Protein AF-A0ABC9FDG5-F1 (afdb_monomer_lite)

pLDDT: mean 73.04, std 17.15, range [33.44, 94.75]

Organism: NCBI:txid240449

Secondary structure (DSSP, 8-state):
----------EEEEEE-SS--S-GGG-EEEEEEEGGG-B--HHHHHHHHHHT-SEEEEP--SSSPPPPTT-EEEE-STTSEEEEEEE-SSS-TTEEEEEEESSTT-S-EEEEEEETTTTEEEEEEEE-----SSS-------S--SS---------

Sequence (156 aa):
MLPAYEVDDWIVTVWSNESMECSFEDWREDFTVRGSEIRVGDAARAELLASGLLHRKPRRDDDGEEPEPDTVVEIALQNLSVSEPTPSQDGDEDVLYLMARTKLFLPKAWALAIDTRNSELLGVAEFGTERGRDVSVTYRPSTISRYMKPAVAGPG

Structure (mmCIF, N/CA/C/O backbone):
data_AF-A0ABC9FDG5-F1
#
_entry.id   AF-A0ABC9FDG5-F1
#
loop_
_atom_site.group_PDB
_atom_site.id
_atom_site.type_symbol
_atom_site.label_atom_id
_atom_site.label_alt_id
_atom_site.label_comp_id
_atom_site.label_asym_id
_atom_site.label_entity_id
_atom_site.label_seq_id
_atom_site.pdbx_PDB_ins_code
_atom_site.Cartn_x
_atom_site.Cartn_y
_atom_site.Cartn_z
_atom_site.occupancy
_atom_site.B_iso_or_equiv
_atom_site.auth_seq_id
_atom_site.auth_comp_id
_atom_site.auth_asym_id
_atom_site.auth_atom_id
_atom_site.pdbx_PDB_model_num
ATOM 1 N N . MET A 1 1 ? -7.476 25.112 15.406 1.00 46.72 1 MET A N 1
ATOM 2 C CA . MET A 1 1 ? -8.235 24.012 14.778 1.00 46.72 1 MET A CA 1
ATOM 3 C C . MET A 1 1 ? -7.435 23.611 13.552 1.00 46.72 1 MET A C 1
ATOM 5 O O . MET A 1 1 ? -7.219 24.473 12.712 1.00 46.72 1 MET A O 1
ATOM 9 N N . LEU A 1 2 ? -6.855 22.409 13.511 1.00 49.31 2 LEU A N 1
ATOM 10 C CA . LEU A 1 2 ? -6.193 21.943 12.286 1.00 49.31 2 LEU A CA 1
ATOM 11 C C . LEU A 1 2 ? -7.286 21.685 11.234 1.00 49.31 2 LEU A C 1
ATOM 13 O O . LEU A 1 2 ? -8.358 21.218 11.628 1.00 49.31 2 LEU A O 1
ATOM 17 N N . PRO A 1 3 ? -7.068 22.008 9.947 1.00 51.12 3 PRO A N 1
ATOM 18 C CA . PRO A 1 3 ? -8.024 21.658 8.905 1.00 51.12 3 PRO A CA 1
ATOM 19 C C . PRO A 1 3 ? -8.254 20.143 8.922 1.00 51.12 3 PRO A C 1
ATOM 21 O O . PRO A 1 3 ? -7.301 19.364 8.970 1.00 51.12 3 PRO A O 1
ATOM 24 N N . ALA A 1 4 ? -9.522 19.738 8.935 1.00 61.09 4 ALA A N 1
ATOM 25 C CA . ALA A 1 4 ? -9.905 18.349 8.746 1.00 61.09 4 ALA A CA 1
ATOM 26 C C . ALA A 1 4 ? -9.876 18.078 7.239 1.00 61.09 4 ALA A C 1
ATOM 28 O O . ALA A 1 4 ? -10.785 18.480 6.522 1.00 61.09 4 ALA A O 1
ATOM 29 N N . TYR A 1 5 ? -8.790 17.483 6.757 1.00 64.75 5 TYR A N 1
ATOM 30 C CA . TYR A 1 5 ? -8.742 16.893 5.423 1.00 64.75 5 TYR A CA 1
ATOM 31 C C . TYR A 1 5 ? -9.322 15.473 5.532 1.00 64.75 5 TYR A C 1
ATOM 33 O O . TYR A 1 5 ? -9.010 14.731 6.468 1.00 64.75 5 TYR A O 1
ATOM 41 N N . GLU A 1 6 ? -10.200 15.120 4.603 1.00 73.19 6 GLU A N 1
ATOM 42 C CA . GLU A 1 6 ? -10.644 13.747 4.373 1.00 73.19 6 GLU A CA 1
ATOM 43 C C . GLU A 1 6 ? -9.958 13.291 3.084 1.00 73.19 6 GLU A C 1
ATOM 45 O O . GLU A 1 6 ? -9.879 14.054 2.121 1.00 73.19 6 GLU A O 1
ATOM 50 N N . VAL A 1 7 ? -9.363 12.101 3.108 1.00 80.56 7 VAL A N 1
ATOM 51 C CA . VAL A 1 7 ? -8.861 11.465 1.889 1.00 80.56 7 VAL A CA 1
ATOM 52 C C . VAL A 1 7 ? -10.028 10.665 1.333 1.00 80.56 7 VAL A C 1
ATOM 54 O O . VAL A 1 7 ? -10.568 9.829 2.053 1.00 80.56 7 VAL A O 1
ATOM 57 N N . ASP A 1 8 ? -10.433 10.954 0.099 1.00 83.69 8 ASP A N 1
ATOM 58 C CA . ASP A 1 8 ? -11.509 10.213 -0.569 1.00 83.69 8 ASP A CA 1
ATOM 59 C C . ASP A 1 8 ? -10.985 8.908 -1.182 1.00 83.69 8 ASP A C 1
ATOM 61 O O . ASP A 1 8 ? -11.638 7.868 -1.120 1.00 83.69 8 ASP A O 1
ATOM 65 N N . ASP A 1 9 ? -9.803 8.978 -1.800 1.00 90.44 9 ASP A N 1
ATOM 66 C CA . ASP A 1 9 ? -9.082 7.841 -2.361 1.00 90.44 9 ASP A CA 1
ATOM 67 C C . ASP A 1 9 ? -7.616 8.206 -2.617 1.00 90.44 9 ASP A C 1
ATOM 69 O O . ASP A 1 9 ? -7.215 9.373 -2.540 1.00 90.44 9 ASP A O 1
ATOM 73 N N . TRP A 1 10 ? -6.821 7.209 -2.985 1.00 91.88 10 TRP A N 1
ATOM 74 C CA . TRP A 1 10 ? -5.440 7.379 -3.413 1.00 91.88 10 TRP A CA 1
ATOM 75 C C . TRP A 1 10 ? -5.091 6.396 -4.530 1.00 91.88 10 TRP A C 1
ATOM 77 O O . TRP A 1 10 ? -5.726 5.355 -4.700 1.00 91.88 10 TRP A O 1
ATOM 87 N N . ILE A 1 11 ? -4.073 6.751 -5.313 1.00 94.75 11 ILE A N 1
ATOM 88 C CA . ILE A 1 11 ? -3.581 5.953 -6.436 1.00 94.75 11 ILE A CA 1
ATOM 89 C C . ILE A 1 11 ? -2.067 5.842 -6.317 1.00 94.75 11 ILE A C 1
ATOM 91 O O . ILE A 1 11 ? -1.394 6.827 -6.004 1.00 94.75 11 ILE A O 1
ATOM 95 N N . VAL A 1 12 ? -1.539 4.652 -6.588 1.00 92.75 12 VAL A N 1
ATOM 96 C CA . VAL A 1 12 ? -0.110 4.446 -6.811 1.00 92.75 12 VAL A CA 1
ATOM 97 C C . VAL A 1 12 ? 0.102 3.820 -8.176 1.00 92.75 12 VAL A C 1
ATOM 99 O O . VAL A 1 12 ? -0.555 2.841 -8.518 1.00 92.75 12 VAL A O 1
ATOM 102 N N . THR A 1 13 ? 1.053 4.375 -8.921 1.00 93.12 13 THR A N 1
ATOM 103 C CA . THR A 1 13 ? 1.485 3.855 -10.214 1.00 93.12 13 THR A CA 1
ATOM 104 C C . THR A 1 13 ? 2.956 3.468 -10.129 1.00 93.12 13 THR A C 1
ATOM 106 O O . THR A 1 13 ? 3.790 4.269 -9.698 1.00 93.12 13 THR A O 1
ATOM 109 N N . VAL A 1 14 ? 3.262 2.238 -10.526 1.00 90.31 14 VAL A N 1
ATOM 110 C CA . VAL A 1 14 ? 4.613 1.689 -10.625 1.00 90.31 14 VAL A CA 1
ATOM 111 C C . VAL A 1 14 ? 5.070 1.805 -12.071 1.00 90.31 14 VAL A C 1
ATOM 113 O O . VAL A 1 14 ? 4.335 1.452 -12.993 1.00 90.31 14 VAL A O 1
ATOM 116 N N . TRP A 1 15 ? 6.288 2.304 -12.247 1.00 91.00 15 TRP A N 1
ATOM 117 C CA . TRP A 1 15 ? 6.927 2.459 -13.544 1.00 91.00 15 TRP A CA 1
ATOM 118 C C . TRP A 1 15 ? 8.264 1.721 -13.543 1.00 91.00 15 TRP A C 1
ATOM 120 O O . TRP A 1 15 ? 9.000 1.801 -12.554 1.00 91.00 15 TRP A O 1
ATOM 130 N N . SER A 1 16 ? 8.612 1.085 -14.659 1.00 87.81 16 SER A N 1
ATOM 131 C CA . SER A 1 16 ? 9.935 0.502 -14.890 1.00 87.81 16 SER A CA 1
ATOM 132 C C . SER A 1 16 ? 10.610 1.125 -16.102 1.00 87.81 16 SER A C 1
ATOM 134 O O . SER A 1 16 ? 9.969 1.650 -17.012 1.00 87.81 16 SER A O 1
ATOM 136 N N . ASN A 1 17 ? 11.938 1.071 -16.099 1.00 88.38 17 ASN A N 1
ATOM 137 C CA . ASN A 1 17 ? 12.782 1.430 -17.227 1.00 88.38 17 ASN A CA 1
ATOM 138 C C . ASN A 1 17 ? 13.861 0.348 -17.350 1.00 88.38 17 ASN A C 1
ATOM 140 O O . ASN A 1 17 ? 14.743 0.233 -16.497 1.00 88.38 17 ASN A O 1
ATOM 144 N N . GLU A 1 18 ? 13.751 -0.473 -18.394 1.00 83.88 18 GLU A N 1
ATOM 145 C CA . GLU A 1 18 ? 14.684 -1.573 -18.664 1.00 83.88 18 GLU A CA 1
ATOM 146 C C . GLU A 1 18 ? 15.903 -1.133 -19.480 1.00 83.88 18 GLU A C 1
ATOM 148 O O . GLU A 1 18 ? 16.955 -1.766 -19.384 1.00 83.88 18 GLU A O 1
ATOM 153 N N . SER A 1 19 ? 15.785 -0.069 -20.284 1.00 79.62 19 SER A N 1
ATOM 154 C CA . SER A 1 19 ? 16.890 0.411 -21.123 1.00 79.62 19 SER A CA 1
ATOM 155 C C . SER A 1 19 ? 17.966 1.126 -20.300 1.00 79.62 19 SER A C 1
ATOM 157 O O . SER A 1 19 ? 19.112 1.216 -20.739 1.00 79.62 19 SER A O 1
ATOM 159 N N . MET A 1 20 ? 17.619 1.599 -19.092 1.00 69.69 20 MET A N 1
ATOM 160 C CA . MET A 1 20 ? 18.438 2.472 -18.239 1.00 69.69 20 MET A CA 1
ATOM 161 C C . MET A 1 20 ? 18.927 3.734 -18.963 1.00 69.69 20 MET A C 1
ATOM 163 O O . MET A 1 20 ? 19.873 4.395 -18.524 1.00 69.69 20 MET A O 1
ATOM 167 N N . GLU A 1 21 ? 18.286 4.085 -20.073 1.00 75.31 21 GLU A N 1
ATOM 168 C CA . GLU A 1 21 ? 18.529 5.329 -20.771 1.00 75.31 21 GLU A CA 1
ATOM 169 C C . GLU A 1 21 ? 17.835 6.457 -19.994 1.00 75.31 21 GLU A C 1
ATOM 171 O O . GLU A 1 21 ? 16.752 6.301 -19.423 1.00 75.31 21 GLU A O 1
ATOM 176 N N . CYS A 1 22 ? 18.495 7.612 -19.900 1.00 72.62 22 CYS A N 1
ATOM 177 C CA . CYS A 1 22 ? 17.986 8.757 -19.144 1.00 72.62 22 CYS A CA 1
ATOM 178 C C . CYS A 1 22 ? 16.850 9.501 -19.880 1.00 72.62 22 CYS A C 1
ATOM 180 O O . CYS A 1 22 ? 16.703 10.710 -19.680 1.00 72.62 22 CYS A O 1
ATOM 182 N N . SER A 1 23 ? 16.078 8.833 -20.749 1.00 83.38 23 SER A N 1
ATOM 183 C CA . SER A 1 23 ? 14.898 9.423 -21.385 1.00 83.38 23 SER A CA 1
ATOM 184 C C . SER A 1 23 ? 13.647 9.164 -20.556 1.00 83.38 23 SER A C 1
ATOM 186 O O . SER A 1 23 ? 13.488 8.133 -19.905 1.00 83.38 23 SER A O 1
ATOM 188 N N . PHE A 1 24 ? 12.712 10.110 -20.608 1.00 81.12 24 PHE A N 1
ATOM 189 C CA . PHE A 1 24 ? 11.372 9.910 -20.058 1.00 81.12 24 PHE A CA 1
ATOM 190 C C . PHE A 1 24 ? 10.569 8.884 -20.875 1.00 81.12 24 PHE A C 1
ATOM 192 O O . PHE A 1 24 ? 9.708 8.204 -20.333 1.00 81.12 24 PHE A O 1
ATOM 199 N N . GLU A 1 25 ? 10.877 8.749 -22.166 1.00 86.88 25 GLU A N 1
ATOM 200 C CA . GLU A 1 25 ? 10.183 7.861 -23.111 1.00 86.88 25 GLU A CA 1
ATOM 201 C C . GLU A 1 25 ? 10.460 6.370 -22.858 1.00 86.88 25 GLU A C 1
ATOM 203 O O . GLU A 1 25 ? 9.692 5.520 -23.301 1.00 86.88 25 GLU A O 1
ATOM 208 N N . ASP A 1 26 ? 11.531 6.063 -22.126 1.00 86.31 26 ASP A N 1
ATOM 209 C CA . ASP A 1 26 ? 11.941 4.702 -21.771 1.00 86.31 26 ASP A CA 1
ATOM 210 C C . ASP A 1 26 ? 11.180 4.128 -20.571 1.00 86.31 26 ASP A C 1
ATOM 212 O O . ASP A 1 26 ? 11.251 2.928 -20.290 1.00 86.31 26 ASP A O 1
ATOM 216 N N . TRP A 1 27 ? 10.474 4.986 -19.831 1.00 90.31 27 TRP A N 1
ATOM 217 C CA . TRP A 1 27 ? 9.661 4.561 -18.706 1.00 90.31 27 TRP A CA 1
ATOM 218 C C . TRP A 1 27 ? 8.328 4.025 -19.203 1.00 90.31 27 TRP A C 1
ATOM 220 O O . TRP A 1 27 ? 7.585 4.701 -19.915 1.00 90.31 27 TRP A O 1
ATOM 230 N N . ARG A 1 28 ? 7.996 2.815 -18.767 1.00 91.06 28 ARG A N 1
ATOM 231 C CA . ARG A 1 28 ? 6.694 2.198 -18.998 1.00 91.06 28 ARG A CA 1
ATOM 232 C C . ARG A 1 28 ? 5.954 2.049 -17.682 1.00 91.06 28 ARG A C 1
ATOM 234 O O . ARG A 1 28 ? 6.554 1.757 -16.650 1.00 91.06 28 ARG A O 1
ATOM 241 N N . GLU A 1 29 ? 4.651 2.269 -17.732 1.00 91.88 29 GLU A N 1
ATOM 242 C CA . GLU A 1 29 ? 3.769 1.951 -16.618 1.00 91.88 29 GLU A CA 1
ATOM 243 C C . GLU A 1 29 ? 3.633 0.428 -16.530 1.00 91.88 29 GLU A C 1
ATOM 245 O O . GLU A 1 29 ? 3.262 -0.210 -17.516 1.00 91.88 29 GLU A O 1
ATOM 250 N N . ASP A 1 30 ? 3.924 -0.143 -15.363 1.00 89.88 30 ASP A N 1
ATOM 251 C CA . ASP A 1 30 ? 3.738 -1.575 -15.121 1.00 89.88 30 ASP A CA 1
ATOM 252 C C . ASP A 1 30 ? 2.371 -1.841 -14.483 1.00 89.88 30 ASP A C 1
ATOM 254 O O . ASP A 1 30 ? 1.604 -2.675 -14.966 1.00 89.88 30 ASP A O 1
ATOM 258 N N . PHE A 1 31 ? 2.050 -1.108 -13.408 1.00 90.44 31 PHE A N 1
ATOM 259 C CA . PHE A 1 31 ? 0.833 -1.304 -12.620 1.00 90.44 31 PHE A CA 1
ATOM 260 C C . PHE A 1 31 ? 0.307 0.006 -12.045 1.00 90.44 31 PHE A C 1
ATOM 262 O O . PHE A 1 31 ? 1.074 0.817 -11.530 1.00 90.44 31 PHE A O 1
ATOM 269 N N . THR A 1 32 ? -1.016 0.145 -12.014 1.00 93.94 32 THR A N 1
ATOM 270 C CA . THR A 1 32 ? -1.716 1.182 -11.254 1.00 93.94 32 THR A CA 1
ATOM 271 C C . THR A 1 32 ? -2.681 0.524 -10.275 1.00 93.94 32 THR A C 1
ATOM 273 O O . THR A 1 32 ? -3.513 -0.288 -10.671 1.00 93.94 32 THR A O 1
ATOM 276 N N . VAL A 1 33 ? -2.583 0.895 -8.998 1.00 92.88 33 VAL A N 1
ATOM 277 C CA . VAL A 1 33 ? -3.460 0.416 -7.925 1.00 92.88 33 VAL A CA 1
ATOM 278 C C . VAL A 1 33 ? -4.192 1.594 -7.307 1.00 92.88 33 VAL A C 1
ATOM 280 O O . VAL A 1 33 ? -3.586 2.617 -6.977 1.00 92.88 33 VAL A O 1
ATOM 283 N N . ARG A 1 34 ? -5.495 1.422 -7.096 1.00 94.19 34 ARG A N 1
ATOM 284 C CA . ARG A 1 34 ? -6.353 2.385 -6.412 1.00 94.19 34 ARG A CA 1
ATOM 285 C C . ARG A 1 34 ? -6.751 1.862 -5.037 1.00 94.19 34 ARG A C 1
ATOM 287 O O . ARG A 1 34 ? -7.135 0.702 -4.914 1.00 94.19 34 ARG A O 1
ATOM 294 N N . GLY A 1 35 ? -6.703 2.710 -4.012 1.00 91.31 35 GLY A N 1
ATOM 295 C CA . GLY A 1 35 ? -6.979 2.320 -2.625 1.00 91.31 35 GLY A CA 1
ATOM 296 C C . GLY A 1 35 ? -8.346 1.657 -2.429 1.00 91.31 35 GLY A C 1
ATOM 297 O O . GLY A 1 35 ? -8.466 0.698 -1.665 1.00 91.31 35 GLY A O 1
ATOM 298 N N . SER A 1 36 ? -9.362 2.123 -3.158 1.00 90.06 36 SER A N 1
ATOM 299 C CA . SER A 1 36 ? -10.720 1.557 -3.147 1.00 90.06 36 SER A CA 1
ATOM 300 C C . SER A 1 36 ? -10.856 0.191 -3.828 1.00 90.06 36 SER A C 1
ATOM 302 O O . SER A 1 36 ? -11.824 -0.523 -3.567 1.00 90.06 36 SER A O 1
ATOM 304 N N . GLU A 1 37 ? -9.901 -0.191 -4.675 1.00 90.62 37 GLU A N 1
ATOM 305 C CA . GLU A 1 37 ? -9.921 -1.442 -5.445 1.00 90.62 37 GLU A CA 1
ATOM 306 C C . GLU A 1 37 ? -9.118 -2.561 -4.768 1.00 90.62 37 GLU A C 1
ATOM 308 O O . GLU A 1 37 ? -9.182 -3.718 -5.193 1.00 90.62 37 GLU A O 1
ATOM 313 N N . ILE A 1 38 ? -8.393 -2.239 -3.690 1.00 91.56 38 ILE A N 1
ATOM 314 C CA . ILE A 1 38 ? -7.578 -3.213 -2.968 1.00 91.56 38 ILE A CA 1
ATOM 315 C C . ILE A 1 38 ? -8.467 -4.239 -2.276 1.00 91.56 38 ILE A C 1
ATOM 317 O O . ILE A 1 38 ? -9.291 -3.930 -1.410 1.00 91.56 38 ILE A O 1
ATOM 321 N N . ARG A 1 39 ? -8.237 -5.502 -2.622 1.00 90.81 39 ARG A N 1
ATOM 322 C CA . ARG A 1 39 ? -8.879 -6.648 -1.991 1.00 90.81 39 ARG A CA 1
ATOM 323 C C . ARG A 1 39 ? -8.262 -6.888 -0.622 1.00 90.81 39 ARG A C 1
ATOM 325 O O . ARG A 1 39 ? -7.046 -6.976 -0.472 1.00 90.81 39 ARG A O 1
ATOM 332 N N . VAL A 1 40 ? -9.127 -7.023 0.376 1.00 88.00 40 VAL A N 1
ATOM 333 C CA . VAL A 1 40 ? -8.749 -7.341 1.753 1.00 88.00 40 VAL A CA 1
ATOM 334 C C . VAL A 1 40 ? -9.325 -8.707 2.102 1.00 88.00 40 VAL A C 1
ATOM 336 O O . VAL A 1 40 ? -10.549 -8.862 2.199 1.00 88.00 40 VAL A O 1
ATOM 339 N N . GLY A 1 41 ? -8.441 -9.688 2.290 1.00 82.81 41 GLY A N 1
ATOM 340 C CA . GLY A 1 41 ? -8.815 -11.031 2.727 1.00 82.81 41 GLY A CA 1
ATOM 341 C C . GLY A 1 41 ? -9.411 -11.044 4.138 1.00 82.81 41 GLY A C 1
ATOM 342 O O . GLY A 1 41 ? -9.087 -10.203 4.981 1.00 82.81 41 GLY A O 1
ATOM 343 N N . ASP A 1 42 ? -10.267 -12.027 4.420 1.00 80.38 42 ASP A N 1
ATOM 344 C CA . ASP A 1 42 ? -11.037 -12.105 5.672 1.00 80.38 42 ASP A CA 1
ATOM 345 C C . ASP A 1 42 ? -10.159 -12.105 6.932 1.00 80.38 42 ASP A C 1
ATOM 347 O O . ASP A 1 42 ? -10.502 -11.475 7.935 1.00 80.38 42 ASP A O 1
ATOM 351 N N . ALA A 1 43 ? -8.994 -12.759 6.873 1.00 74.81 43 ALA A N 1
ATOM 352 C CA . ALA A 1 43 ? -8.051 -12.815 7.988 1.00 74.81 43 ALA A CA 1
ATOM 353 C C . ALA A 1 43 ? -7.468 -11.432 8.339 1.00 74.81 43 ALA A C 1
ATOM 355 O O . ALA A 1 43 ? -7.378 -11.084 9.516 1.00 74.81 43 ALA A O 1
ATOM 356 N N . ALA A 1 44 ? -7.124 -10.620 7.333 1.00 76.31 44 ALA A N 1
ATOM 357 C CA . ALA A 1 44 ? -6.587 -9.271 7.531 1.00 76.31 44 ALA A CA 1
ATOM 358 C C . ALA A 1 44 ? -7.681 -8.258 7.912 1.00 76.31 44 ALA A C 1
ATOM 360 O O . ALA A 1 44 ? -7.423 -7.297 8.640 1.00 76.31 44 ALA A O 1
ATOM 361 N N . ARG A 1 45 ? -8.924 -8.489 7.468 1.00 80.38 45 ARG A N 1
ATOM 362 C CA . ARG A 1 45 ? -10.077 -7.611 7.724 1.00 80.38 45 ARG A CA 1
ATOM 363 C C . ARG A 1 45 ? -10.337 -7.399 9.216 1.00 80.38 45 ARG A C 1
ATOM 365 O O . ARG A 1 45 ? -10.555 -6.270 9.649 1.00 80.38 45 ARG A O 1
ATOM 372 N N . ALA A 1 46 ? -10.280 -8.464 10.017 1.00 77.50 46 ALA A N 1
ATOM 373 C CA . ALA A 1 46 ? -10.498 -8.372 11.462 1.00 77.50 46 ALA A CA 1
ATOM 374 C C . ALA A 1 46 ? -9.438 -7.498 12.158 1.00 77.50 46 ALA A C 1
ATOM 376 O O . ALA A 1 46 ? -9.771 -6.660 12.998 1.00 77.50 46 ALA A O 1
ATOM 377 N N . GLU A 1 47 ? -8.169 -7.657 11.777 1.00 76.12 47 GLU A N 1
ATOM 378 C CA . GLU A 1 47 ? -7.056 -6.880 12.326 1.00 76.12 47 GLU A CA 1
ATOM 379 C C . GLU A 1 47 ? -7.158 -5.395 11.957 1.00 76.12 47 GLU A C 1
ATOM 381 O O . GLU A 1 47 ? -6.962 -4.515 12.797 1.00 76.12 47 GLU A O 1
ATOM 386 N N . LEU A 1 48 ? -7.516 -5.113 10.709 1.00 80.25 48 LEU A N 1
ATOM 387 C CA . LEU A 1 48 ? -7.710 -3.763 10.199 1.00 80.25 48 LEU A CA 1
ATOM 388 C C . LEU A 1 48 ? -8.912 -3.036 10.828 1.00 80.25 48 LEU A C 1
ATOM 390 O O . LEU A 1 48 ? -8.849 -1.830 11.077 1.00 80.25 48 LEU A O 1
ATOM 394 N N . LEU A 1 49 ? -10.006 -3.753 11.108 1.00 80.56 49 LEU A N 1
ATOM 395 C CA . LEU A 1 49 ? -11.142 -3.209 11.859 1.00 80.56 49 LEU A CA 1
ATOM 396 C C . LEU A 1 49 ? -10.731 -2.884 13.301 1.00 80.56 49 LEU A C 1
ATOM 398 O O . LEU A 1 49 ? -11.050 -1.807 13.803 1.00 80.56 49 LEU A O 1
ATOM 402 N N . ALA A 1 50 ? -9.978 -3.777 13.954 1.00 77.06 50 ALA A N 1
ATOM 403 C CA . ALA A 1 50 ? -9.485 -3.563 15.315 1.00 77.06 50 ALA A CA 1
ATOM 404 C C . ALA A 1 50 ? -8.472 -2.408 15.409 1.00 77.06 50 ALA A C 1
ATOM 406 O O . ALA A 1 50 ? -8.432 -1.695 16.413 1.00 77.06 50 ALA A O 1
ATOM 407 N N . SER A 1 51 ? -7.663 -2.195 14.368 1.00 74.19 51 SER A N 1
ATOM 408 C CA . SER A 1 51 ? -6.705 -1.087 14.313 1.00 74.19 51 SER A CA 1
ATOM 409 C C . SER A 1 51 ? -7.359 0.265 14.009 1.00 74.19 51 SER A C 1
ATOM 411 O O . SER A 1 51 ? -6.737 1.305 14.250 1.00 74.19 51 SER A O 1
ATOM 413 N N . GLY A 1 52 ? -8.607 0.253 13.526 1.00 76.88 52 GLY A N 1
ATOM 414 C CA . GLY A 1 52 ? -9.336 1.430 13.065 1.00 76.88 52 GLY A CA 1
ATOM 415 C C . GLY A 1 52 ? -8.890 1.917 11.687 1.00 76.88 52 GLY A C 1
ATOM 416 O O . GLY A 1 52 ? -9.174 3.059 11.345 1.00 76.88 52 GLY A O 1
ATOM 417 N N . LEU A 1 53 ? -8.174 1.094 10.916 1.00 79.06 53 LEU A N 1
ATOM 418 C CA . LEU A 1 53 ? -7.823 1.396 9.525 1.00 79.06 53 LEU A CA 1
ATOM 419 C C . LEU A 1 53 ? -9.011 1.216 8.580 1.00 79.06 53 LEU A C 1
ATOM 421 O O . LEU A 1 53 ? -9.127 1.952 7.608 1.00 79.06 53 LEU A O 1
ATOM 425 N N . LEU A 1 54 ? -9.891 0.263 8.886 1.00 79.88 54 LEU A N 1
ATOM 426 C CA . LEU A 1 54 ? -11.175 0.121 8.212 1.00 79.88 54 LEU A CA 1
ATOM 427 C C . LEU A 1 54 ? -12.248 0.865 8.991 1.00 79.88 54 LEU A C 1
ATOM 429 O O . LEU A 1 54 ? -12.283 0.848 10.228 1.00 79.88 54 LEU A O 1
ATOM 433 N N . HIS A 1 55 ? -13.149 1.513 8.264 1.00 70.12 55 HIS A N 1
ATOM 434 C CA . HIS A 1 55 ? -14.276 2.216 8.855 1.00 70.12 55 HIS A CA 1
ATOM 435 C C . HIS A 1 55 ? -15.583 1.642 8.344 1.00 70.12 55 HIS A C 1
ATOM 437 O O . HIS A 1 55 ? -15.790 1.440 7.155 1.00 70.12 55 HIS A O 1
ATOM 443 N N . ARG A 1 56 ? -16.501 1.422 9.275 1.00 64.88 56 ARG A N 1
ATOM 444 C CA . ARG A 1 56 ? -17.893 1.122 8.982 1.00 64.88 56 ARG A CA 1
ATOM 445 C C . ARG A 1 56 ? -18.638 2.450 8.975 1.00 64.88 56 ARG A C 1
ATOM 447 O O . ARG A 1 56 ? -18.888 2.998 10.047 1.00 64.88 56 ARG A O 1
ATOM 454 N N . LYS A 1 57 ? -18.928 3.007 7.794 1.00 58.88 57 LYS A N 1
ATOM 455 C CA . LYS A 1 57 ? -19.854 4.147 7.712 1.00 58.88 57 LYS A CA 1
ATOM 456 C C . LYS A 1 57 ? -21.275 3.598 7.546 1.00 58.88 57 LYS A C 1
ATOM 458 O O . LYS A 1 57 ? -21.475 2.688 6.736 1.00 58.88 57 LYS A O 1
ATOM 463 N N . PRO A 1 58 ? -22.262 4.138 8.281 1.00 52.22 58 PRO A N 1
ATOM 464 C CA . PRO A 1 58 ? -23.654 3.946 7.909 1.00 52.22 58 PRO A CA 1
ATOM 465 C C . PRO A 1 58 ? -23.827 4.460 6.479 1.00 52.22 58 PRO A C 1
ATOM 467 O O . PRO A 1 58 ? -23.323 5.543 6.154 1.00 52.22 58 PRO A O 1
ATOM 470 N N . ARG A 1 59 ? -24.482 3.686 5.613 1.00 50.19 59 ARG A N 1
ATOM 471 C CA . ARG A 1 59 ? -24.851 4.159 4.280 1.00 50.19 59 ARG A CA 1
ATOM 472 C C . ARG A 1 59 ? -25.719 5.403 4.474 1.00 50.19 59 ARG A C 1
ATOM 474 O O . ARG A 1 59 ? -26.743 5.338 5.137 1.00 50.19 59 ARG A O 1
ATOM 481 N N . ARG A 1 60 ? -25.272 6.558 3.978 1.00 52.59 60 ARG A N 1
ATOM 482 C CA . ARG A 1 60 ? -26.165 7.709 3.850 1.00 52.59 60 ARG A CA 1
ATOM 483 C C . ARG A 1 60 ? -27.035 7.424 2.643 1.00 52.59 60 ARG A C 1
ATOM 485 O O . ARG A 1 60 ? -26.573 7.594 1.518 1.00 52.59 60 ARG A O 1
ATOM 492 N N . ASP A 1 61 ? -28.246 6.957 2.887 1.00 48.91 61 ASP A N 1
ATOM 493 C CA . ASP A 1 61 ? -29.302 7.164 1.915 1.00 48.91 61 ASP A CA 1
ATOM 494 C C . ASP A 1 61 ? -29.577 8.676 1.935 1.00 48.91 61 ASP A C 1
ATOM 496 O O . ASP A 1 61 ? -29.711 9.284 2.998 1.00 48.91 61 ASP A O 1
ATOM 500 N N . ASP A 1 62 ? -29.513 9.320 0.772 1.00 51.78 62 ASP A N 1
ATOM 501 C CA . ASP A 1 62 ? -29.497 10.785 0.603 1.00 51.78 62 ASP A CA 1
ATOM 502 C C . ASP A 1 62 ? -30.841 11.461 0.977 1.00 51.78 62 ASP A C 1
ATOM 504 O O . ASP A 1 62 ? -31.057 12.638 0.713 1.00 51.78 62 ASP A O 1
ATOM 508 N N . ASP A 1 63 ? -31.734 10.729 1.648 1.00 48.34 63 ASP A N 1
ATOM 509 C CA . ASP A 1 63 ? -33.118 11.093 1.940 1.00 48.34 63 ASP A CA 1
ATOM 510 C C . ASP A 1 63 ? -33.440 11.017 3.443 1.00 48.34 63 ASP A C 1
ATOM 512 O O . ASP A 1 63 ? -34.473 10.499 3.836 1.00 48.34 63 ASP A O 1
ATOM 516 N N . GLY A 1 64 ? -32.575 11.534 4.324 1.00 51.25 64 GLY A N 1
ATOM 517 C CA . GLY A 1 64 ? -32.943 11.879 5.714 1.00 51.25 64 GLY A CA 1
ATOM 518 C C . GLY A 1 64 ? -33.512 10.760 6.608 1.00 51.25 64 GLY A C 1
ATOM 519 O O . GLY A 1 64 ? -33.989 11.060 7.704 1.00 51.25 64 GLY A O 1
ATOM 520 N N . GLU A 1 65 ? -33.469 9.506 6.167 1.00 49.16 65 GLU A N 1
ATOM 521 C CA . GLU A 1 65 ? -33.957 8.339 6.890 1.00 49.16 65 GLU A CA 1
ATOM 522 C C . GLU A 1 65 ? -32.788 7.719 7.668 1.00 49.16 65 GLU A C 1
ATOM 524 O O . GLU A 1 65 ? -31.661 7.626 7.174 1.00 49.16 65 GLU A O 1
ATOM 529 N N . GLU A 1 66 ? -33.028 7.396 8.941 1.00 51.47 66 GLU A N 1
ATOM 530 C CA . GLU A 1 66 ? -32.027 6.767 9.806 1.00 51.47 66 GLU A CA 1
ATOM 531 C C . GLU A 1 66 ? -31.555 5.459 9.146 1.00 51.47 66 GLU A C 1
ATOM 533 O O . GLU A 1 66 ? -32.392 4.628 8.792 1.00 51.47 66 GLU A O 1
ATOM 538 N N . PRO A 1 67 ? -30.241 5.258 8.956 1.00 49.53 67 PRO A N 1
ATOM 539 C CA . PRO A 1 67 ? -29.732 4.106 8.227 1.00 49.53 67 PRO A CA 1
ATOM 540 C C . PRO A 1 67 ? -30.112 2.805 8.937 1.00 49.53 67 PRO A C 1
ATOM 542 O O . PRO A 1 67 ? -29.803 2.618 10.117 1.00 49.53 67 PRO A O 1
ATOM 545 N N . GLU A 1 68 ? -30.739 1.886 8.198 1.00 54.00 68 GLU A N 1
ATOM 546 C CA . GLU A 1 68 ? -31.020 0.526 8.659 1.00 54.00 68 GLU A CA 1
ATOM 547 C C . GLU A 1 68 ? -29.713 -0.127 9.171 1.00 54.00 68 GLU A C 1
ATOM 549 O O . GLU A 1 68 ? -28.651 0.018 8.543 1.00 54.00 68 GLU A O 1
ATOM 554 N N . PRO A 1 69 ? -29.741 -0.857 10.304 1.00 51.44 69 PRO A N 1
ATOM 555 C CA . PRO A 1 69 ? -28.541 -1.382 10.966 1.00 51.44 69 PRO A CA 1
ATOM 556 C C . PRO A 1 69 ? -27.707 -2.342 10.096 1.00 51.44 69 PRO A C 1
ATOM 558 O O . PRO A 1 69 ? -26.525 -2.542 10.380 1.00 51.44 69 PRO A O 1
ATOM 561 N N . ASP A 1 70 ? -28.284 -2.875 9.015 1.00 51.28 70 ASP A N 1
ATOM 562 C CA . ASP A 1 70 ? -27.632 -3.796 8.077 1.00 51.28 70 ASP A CA 1
ATOM 563 C C . ASP A 1 70 ? -26.989 -3.103 6.855 1.00 51.28 70 ASP A C 1
ATOM 565 O O . ASP A 1 70 ? -26.276 -3.738 6.076 1.00 51.28 70 ASP A O 1
ATOM 569 N N . THR A 1 71 ? -27.156 -1.786 6.690 1.00 49.25 71 THR A N 1
ATOM 570 C CA . THR A 1 71 ? -26.548 -0.992 5.601 1.00 49.25 71 THR A CA 1
ATOM 571 C C . THR A 1 71 ? -25.220 -0.359 6.012 1.00 49.25 71 THR A C 1
ATOM 573 O O . THR A 1 71 ? -24.984 0.842 5.881 1.00 49.25 71 THR A O 1
ATOM 576 N N . VAL A 1 72 ? -24.306 -1.171 6.531 1.00 53.25 72 VAL A N 1
ATOM 577 C CA . VAL A 1 72 ? -22.955 -0.712 6.855 1.00 53.25 72 VAL A CA 1
ATOM 578 C C . VAL A 1 72 ? -22.049 -0.912 5.645 1.00 53.25 72 VAL A C 1
ATOM 580 O O . VAL A 1 72 ? -21.731 -2.043 5.281 1.00 53.25 72 VAL A O 1
ATOM 583 N N . VAL A 1 73 ? -21.596 0.184 5.034 1.00 56.22 73 VAL A N 1
ATOM 584 C CA . VAL A 1 73 ? -20.559 0.116 4.000 1.00 56.22 73 VAL A CA 1
ATOM 585 C C . VAL A 1 73 ? -19.211 0.058 4.705 1.00 56.22 73 VAL A C 1
ATOM 587 O O . VAL A 1 73 ? -18.838 0.965 5.456 1.00 56.22 73 VAL A O 1
ATOM 590 N N . GLU A 1 74 ? -18.480 -1.030 4.483 1.00 61.78 74 GLU A N 1
ATOM 591 C CA . GLU A 1 74 ? -17.081 -1.097 4.873 1.00 61.78 74 GLU A CA 1
ATOM 592 C C . GLU A 1 74 ? -16.273 -0.237 3.904 1.00 61.78 74 GLU A C 1
ATOM 594 O O . GLU A 1 74 ? -16.136 -0.545 2.722 1.00 61.78 74 GLU A O 1
ATOM 599 N N . ILE A 1 75 ? -15.777 0.882 4.412 1.00 62.19 75 ILE A N 1
ATOM 600 C CA . ILE A 1 75 ? -14.796 1.699 3.721 1.00 62.19 75 ILE A CA 1
ATOM 601 C C . ILE A 1 75 ? -13.462 0.993 3.908 1.00 62.19 75 ILE A C 1
ATOM 603 O O . ILE A 1 75 ? -13.003 0.835 5.046 1.00 62.19 75 ILE A O 1
ATOM 607 N N . ALA A 1 76 ? -12.917 0.534 2.781 1.00 71.94 76 ALA A N 1
ATOM 608 C CA . ALA A 1 76 ? -11.652 -0.168 2.683 1.00 71.94 76 ALA A CA 1
ATOM 609 C C . ALA A 1 76 ? -10.473 0.795 2.940 1.00 71.94 76 ALA A C 1
ATOM 611 O O . ALA A 1 76 ? -10.507 1.629 3.846 1.00 71.94 76 ALA A O 1
ATOM 612 N N . LEU A 1 77 ? -9.397 0.685 2.167 1.00 85.75 77 LEU A N 1
ATOM 613 C CA . LEU A 1 77 ? -8.164 1.436 2.402 1.00 85.75 77 LEU A CA 1
ATOM 614 C C . LEU A 1 77 ? -8.170 2.844 1.780 1.00 85.75 77 LEU A C 1
ATOM 616 O O . LEU A 1 77 ? -7.236 3.605 2.028 1.00 85.75 77 LEU A O 1
ATOM 620 N N . GLN A 1 78 ? -9.196 3.217 1.003 1.00 86.69 78 GLN A N 1
ATOM 621 C CA . GLN A 1 78 ? -9.242 4.470 0.231 1.00 86.69 78 GLN A CA 1
ATOM 622 C C . GLN A 1 78 ? -9.133 5.743 1.082 1.00 86.69 78 GLN A C 1
ATOM 624 O O . GLN A 1 78 ? -8.544 6.727 0.649 1.00 86.69 78 GLN A O 1
ATOM 629 N N . ASN A 1 79 ? -9.604 5.714 2.332 1.00 84.75 79 ASN A N 1
ATOM 630 C CA . ASN A 1 79 ? -9.612 6.900 3.194 1.00 84.75 79 ASN A CA 1
ATOM 631 C C . ASN A 1 79 ? -8.303 7.116 3.966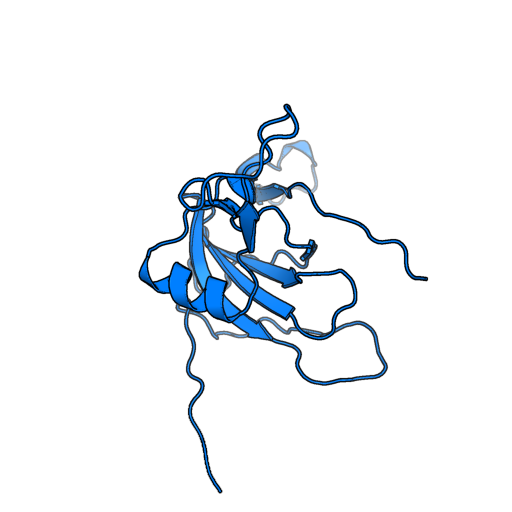 1.00 84.75 79 ASN A C 1
ATOM 633 O O . ASN A 1 79 ? -8.216 7.985 4.840 1.00 84.75 79 ASN A O 1
ATOM 637 N N . LEU A 1 80 ? -7.287 6.300 3.694 1.00 87.44 80 LEU A N 1
ATOM 638 C CA . LEU A 1 80 ? -5.998 6.398 4.354 1.00 87.44 80 LEU A CA 1
ATOM 639 C C . LEU A 1 80 ? -5.125 7.432 3.650 1.00 87.44 80 LEU A C 1
ATOM 641 O O . LEU A 1 80 ? -4.970 7.429 2.433 1.00 87.44 80 LEU A O 1
ATOM 645 N N . SER A 1 81 ? -4.475 8.284 4.438 1.00 86.38 81 SER A N 1
ATOM 646 C CA . SER A 1 81 ? -3.351 9.068 3.941 1.00 86.38 81 SER A CA 1
ATOM 647 C C . SER A 1 81 ? -2.173 8.124 3.750 1.00 86.38 81 SER A C 1
ATOM 649 O O . SER A 1 81 ? -1.631 7.632 4.744 1.00 86.38 81 SER A O 1
ATOM 651 N N . VAL A 1 82 ? -1.774 7.898 2.500 1.00 88.38 82 VAL A N 1
ATOM 652 C CA . VAL A 1 82 ? -0.628 7.051 2.154 1.00 88.38 82 VAL A CA 1
ATOM 653 C C . VAL A 1 82 ? 0.594 7.866 1.735 1.00 88.38 82 VAL A C 1
ATOM 655 O O . VAL A 1 82 ? 0.471 8.960 1.184 1.00 88.38 82 VAL A O 1
ATOM 658 N N 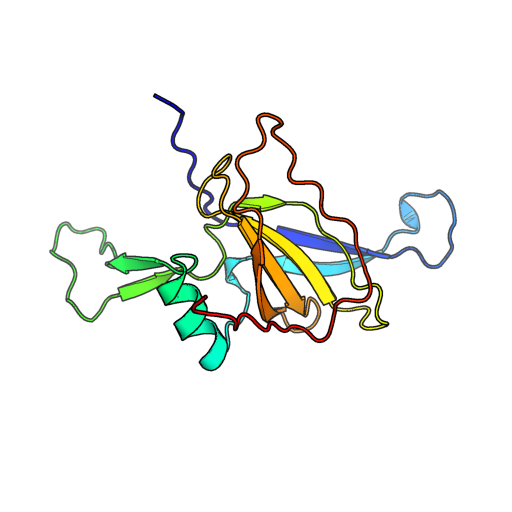. SER A 1 83 ? 1.785 7.347 2.016 1.00 86.12 83 SER A N 1
ATOM 659 C CA . SER A 1 83 ? 3.066 7.949 1.645 1.00 86.12 83 SER A CA 1
ATOM 660 C C . SER A 1 83 ? 4.159 6.888 1.504 1.00 86.12 83 SER A C 1
ATOM 662 O O . SER A 1 83 ? 3.968 5.738 1.893 1.00 86.12 83 SER A O 1
ATOM 664 N N . GLU A 1 84 ? 5.325 7.308 1.011 1.00 86.56 84 GLU A N 1
ATOM 665 C CA . GLU A 1 84 ? 6.563 6.510 0.993 1.00 86.56 84 GLU A CA 1
ATOM 666 C C . GLU A 1 84 ? 6.442 5.169 0.239 1.00 86.56 84 GLU A C 1
ATOM 668 O O . GLU A 1 84 ? 6.714 4.112 0.813 1.00 86.56 84 GLU A O 1
ATOM 673 N N . PRO A 1 85 ? 6.057 5.193 -1.054 1.00 89.44 85 PRO A N 1
ATOM 674 C CA . PRO A 1 85 ? 6.041 3.988 -1.872 1.00 89.44 85 PRO A CA 1
ATOM 675 C C . PRO A 1 85 ? 7.438 3.381 -1.967 1.00 89.44 85 PRO A C 1
ATOM 677 O O . PRO A 1 85 ? 8.372 4.013 -2.458 1.00 89.44 85 PRO A O 1
ATOM 680 N N . THR A 1 86 ? 7.563 2.147 -1.486 1.00 88.38 86 THR A N 1
ATOM 681 C CA . THR A 1 86 ? 8.820 1.396 -1.485 1.00 88.38 86 THR A CA 1
ATOM 682 C C . THR A 1 86 ? 8.587 0.034 -2.135 1.00 88.38 86 THR A C 1
ATOM 684 O O . THR A 1 86 ? 7.883 -0.787 -1.547 1.00 88.38 86 THR A O 1
ATOM 687 N N . PRO A 1 87 ? 9.133 -0.227 -3.335 1.00 87.31 87 PRO A N 1
ATOM 688 C CA . PRO A 1 87 ? 9.105 -1.559 -3.933 1.00 87.31 87 PRO A CA 1
ATOM 689 C C . PRO A 1 87 ? 9.836 -2.580 -3.054 1.00 87.31 87 PRO A C 1
ATOM 691 O O . PRO A 1 87 ? 10.789 -2.235 -2.348 1.00 87.31 87 PRO A O 1
ATOM 694 N N . SER A 1 88 ? 9.401 -3.835 -3.098 1.00 86.31 88 SER A N 1
ATOM 695 C CA . SER A 1 88 ? 10.049 -4.925 -2.377 1.00 86.31 88 SER A CA 1
ATOM 696 C C . SER A 1 88 ? 11.497 -5.110 -2.814 1.00 86.31 88 SER A C 1
ATOM 698 O O . SER A 1 88 ? 11.837 -5.014 -3.991 1.00 86.31 88 SER A O 1
ATOM 700 N N . GLN A 1 89 ? 12.356 -5.401 -1.840 1.00 80.38 89 GLN A N 1
ATOM 701 C CA . GLN A 1 89 ? 13.765 -5.726 -2.068 1.00 80.38 89 GLN A CA 1
ATOM 702 C C . GLN A 1 89 ? 14.040 -7.235 -1.980 1.00 80.38 89 GLN A C 1
ATOM 704 O O . GLN A 1 89 ? 15.157 -7.664 -2.260 1.00 80.38 89 GLN A O 1
ATOM 709 N N . ASP A 1 90 ? 13.028 -8.036 -1.628 1.00 73.81 90 ASP A N 1
ATOM 710 C CA . ASP A 1 90 ? 13.170 -9.467 -1.323 1.00 73.81 90 ASP A CA 1
ATOM 711 C C . ASP A 1 90 ? 12.851 -10.373 -2.534 1.00 73.81 90 ASP A C 1
ATOM 713 O O . ASP A 1 90 ? 12.594 -11.564 -2.382 1.00 73.81 90 ASP A O 1
ATOM 717 N N . GLY A 1 91 ? 12.901 -9.820 -3.752 1.00 68.81 91 GLY A N 1
ATOM 718 C CA . GLY A 1 91 ? 12.692 -10.549 -5.013 1.00 68.81 91 GLY A CA 1
ATOM 719 C C . GLY A 1 91 ? 11.235 -10.652 -5.475 1.00 68.81 91 GLY A C 1
ATOM 720 O O . GLY A 1 91 ? 10.985 -11.146 -6.570 1.00 68.81 91 GLY A O 1
ATOM 721 N N . ASP A 1 92 ? 10.289 -10.147 -4.683 1.00 78.69 92 ASP A N 1
ATOM 722 C CA . ASP A 1 92 ? 8.879 -10.036 -5.063 1.00 78.69 92 ASP A CA 1
ATOM 723 C C . ASP A 1 92 ? 8.634 -8.708 -5.800 1.00 78.69 92 ASP A C 1
ATOM 725 O O . ASP A 1 92 ? 8.215 -7.719 -5.200 1.00 78.69 92 ASP A O 1
ATOM 729 N N . GLU A 1 93 ? 8.930 -8.676 -7.101 1.00 79.50 93 GLU A N 1
ATOM 730 C CA . GLU A 1 93 ? 8.888 -7.457 -7.936 1.00 79.50 93 GLU A CA 1
ATOM 731 C C . GLU A 1 93 ? 7.519 -6.752 -7.939 1.00 79.50 93 GLU A C 1
ATOM 733 O O . GLU A 1 93 ? 7.447 -5.534 -8.094 1.00 79.50 93 GLU A O 1
ATOM 738 N N . ASP A 1 94 ? 6.441 -7.499 -7.696 1.00 89.38 94 ASP A N 1
ATOM 739 C CA . ASP A 1 94 ? 5.067 -6.992 -7.704 1.00 89.38 94 ASP A CA 1
ATOM 740 C C . ASP A 1 94 ? 4.573 -6.542 -6.318 1.00 89.38 94 ASP A C 1
ATOM 742 O O . ASP A 1 94 ? 3.381 -6.295 -6.140 1.00 89.38 94 ASP A O 1
ATOM 746 N N . VAL A 1 95 ? 5.445 -6.451 -5.305 1.00 91.25 95 VAL A N 1
ATOM 747 C CA . VAL A 1 95 ? 5.025 -6.008 -3.971 1.00 91.25 95 VAL A CA 1
ATOM 748 C C . VAL A 1 95 ? 5.526 -4.616 -3.635 1.00 91.25 95 VAL A C 1
ATOM 750 O O . VAL A 1 95 ? 6.715 -4.309 -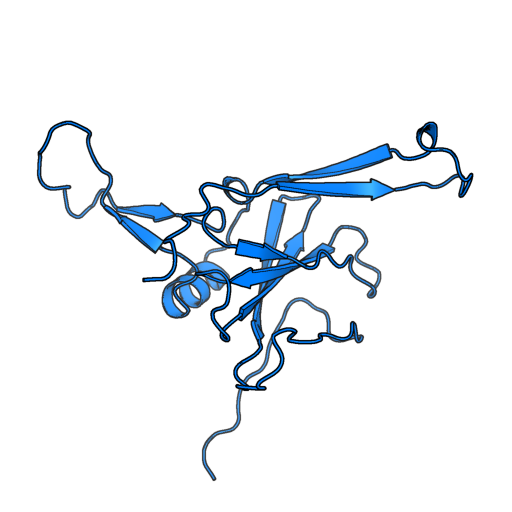3.690 1.00 91.25 95 VAL A O 1
ATOM 753 N N . LEU A 1 96 ? 4.581 -3.772 -3.230 1.00 91.19 96 LEU A N 1
ATOM 754 C CA . LEU A 1 96 ? 4.796 -2.401 -2.817 1.00 91.19 96 LEU A CA 1
ATOM 755 C C . LEU A 1 96 ? 4.441 -2.221 -1.342 1.00 91.19 96 LEU A C 1
ATOM 757 O O . LEU A 1 96 ? 3.361 -2.608 -0.890 1.00 91.19 96 LEU A O 1
ATOM 761 N N . TYR A 1 97 ? 5.320 -1.546 -0.611 1.00 90.50 97 TYR A N 1
ATOM 762 C CA . TYR A 1 97 ? 5.050 -1.093 0.744 1.00 90.50 97 TYR A CA 1
ATOM 763 C C . TYR A 1 97 ? 4.615 0.368 0.753 1.00 90.50 97 TYR A C 1
ATOM 765 O O . TYR A 1 97 ? 5.242 1.211 0.109 1.00 90.50 97 TYR A O 1
ATOM 773 N N . LEU A 1 98 ? 3.558 0.663 1.511 1.00 90.69 98 LEU A N 1
ATOM 774 C CA . LEU A 1 98 ? 3.052 2.016 1.739 1.00 90.69 98 LEU A CA 1
ATOM 775 C C . LEU A 1 98 ? 2.941 2.314 3.225 1.00 90.69 98 LEU A C 1
ATOM 777 O O . LEU A 1 98 ? 2.466 1.490 4.004 1.00 90.69 98 LEU A O 1
ATOM 781 N N . MET A 1 99 ? 3.283 3.538 3.609 1.00 87.88 99 MET A N 1
ATOM 782 C CA . MET A 1 99 ? 2.971 4.056 4.932 1.00 87.88 99 MET A CA 1
ATOM 783 C C . MET A 1 99 ? 1.580 4.666 4.931 1.00 87.88 99 MET A C 1
ATOM 785 O O . MET A 1 99 ? 1.331 5.623 4.214 1.00 87.88 99 MET A O 1
ATOM 789 N N . ALA A 1 100 ? 0.689 4.148 5.767 1.00 87.62 100 ALA A N 1
ATOM 790 C CA . ALA A 1 100 ? -0.690 4.588 5.886 1.00 87.62 100 ALA A CA 1
ATOM 791 C C . ALA A 1 100 ? -0.981 5.220 7.249 1.00 87.62 100 ALA A C 1
ATOM 793 O O . ALA A 1 100 ? -0.471 4.792 8.291 1.00 87.62 100 ALA A O 1
ATOM 794 N N . ARG A 1 101 ? -1.843 6.238 7.251 1.00 84.81 101 ARG A N 1
ATOM 795 C CA . ARG A 1 101 ? -2.345 6.911 8.455 1.00 84.81 101 ARG A CA 1
ATOM 796 C C . ARG A 1 101 ? -3.834 7.203 8.303 1.00 84.81 101 ARG A C 1
ATOM 798 O O . ARG A 1 101 ? -4.278 7.631 7.243 1.00 84.81 101 ARG A O 1
ATOM 805 N N . THR A 1 102 ? -4.593 7.058 9.387 1.00 79.38 102 THR A N 1
ATOM 806 C CA . THR A 1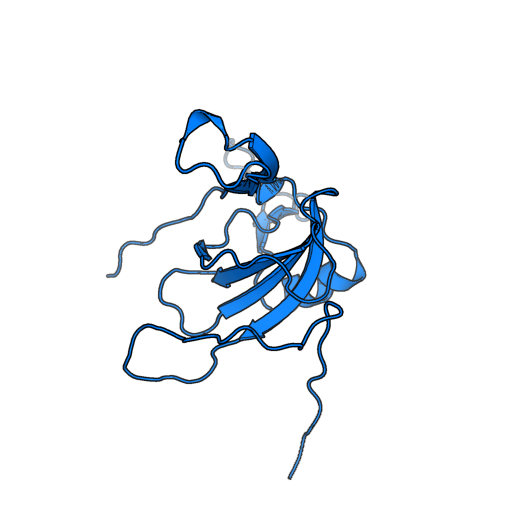 102 ? -6.022 7.425 9.414 1.00 79.38 102 THR A CA 1
ATOM 807 C C . THR A 1 102 ? -6.243 8.937 9.382 1.00 79.38 102 THR A C 1
ATOM 809 O O . THR A 1 102 ? -7.301 9.400 8.972 1.00 79.38 102 THR A O 1
ATOM 812 N N . LYS A 1 103 ? -5.248 9.724 9.817 1.00 74.81 103 LYS A N 1
ATOM 813 C CA . LYS A 1 103 ? -5.184 11.182 9.647 1.00 74.81 103 LYS A CA 1
ATOM 814 C C . LYS A 1 103 ? -3.724 11.602 9.454 1.00 74.81 103 LYS A C 1
ATOM 816 O O . LYS A 1 103 ? -2.829 11.059 10.108 1.00 74.81 103 LYS A O 1
ATOM 821 N N . LEU A 1 104 ? -3.485 12.584 8.592 1.00 63.31 104 LEU A N 1
ATOM 822 C CA . LEU A 1 104 ? -2.193 13.248 8.405 1.00 63.31 104 LEU A CA 1
ATOM 823 C C . LEU A 1 104 ? -1.659 13.732 9.767 1.00 63.31 104 LEU A C 1
ATOM 825 O O . LEU A 1 104 ? -2.397 14.219 10.627 1.00 63.31 104 LEU A O 1
ATOM 829 N N . PHE A 1 105 ? -0.354 13.595 9.972 1.00 63.47 105 PHE A N 1
ATOM 830 C CA . PHE A 1 105 ? 0.343 13.991 11.204 1.00 63.47 105 PHE A CA 1
ATOM 831 C C . PHE A 1 105 ? -0.025 13.222 12.487 1.00 63.47 105 PHE A C 1
ATOM 833 O O . PHE A 1 105 ? 0.513 13.550 13.547 1.00 63.47 105 PHE A O 1
ATOM 840 N N . LEU A 1 106 ? -0.884 12.192 12.448 1.00 68.88 106 LEU A N 1
ATOM 841 C CA . LEU A 1 106 ? -0.981 11.284 13.594 1.00 68.88 106 LEU A CA 1
ATOM 842 C C . LEU A 1 106 ? 0.311 10.473 13.711 1.00 68.88 106 LEU A C 1
ATOM 844 O O . LEU A 1 106 ? 0.761 9.949 12.695 1.00 68.88 106 LEU A O 1
ATOM 848 N N . PRO A 1 107 ? 0.896 10.331 14.917 1.00 66.44 107 PRO A N 1
ATOM 849 C CA . PRO A 1 107 ? 2.130 9.569 15.099 1.00 66.44 107 PRO A CA 1
ATOM 850 C C . PRO A 1 107 ? 1.928 8.101 14.716 1.00 66.44 107 PRO A C 1
ATOM 852 O O . PRO A 1 107 ? 2.736 7.559 13.967 1.00 66.44 107 PRO A O 1
ATOM 855 N N . LYS A 1 108 ? 0.788 7.524 15.123 1.00 78.19 108 LYS A N 1
ATOM 856 C CA . LYS A 1 108 ? 0.394 6.157 14.786 1.00 78.19 108 LYS A CA 1
ATOM 857 C C . LYS A 1 108 ? 0.269 5.995 13.269 1.00 78.19 108 LYS A C 1
ATOM 859 O O . LYS A 1 108 ? -0.537 6.684 12.639 1.00 78.19 108 LYS A O 1
ATOM 864 N N . ALA A 1 109 ? 1.058 5.083 12.718 1.00 82.88 109 ALA A N 1
ATOM 865 C CA . ALA A 1 109 ? 1.067 4.733 11.310 1.00 82.88 109 ALA A CA 1
ATOM 866 C C . ALA A 1 109 ? 1.037 3.216 11.138 1.00 82.88 109 ALA A C 1
ATOM 868 O O . ALA A 1 109 ? 1.194 2.449 12.091 1.00 82.88 109 ALA A O 1
ATOM 869 N N . TRP A 1 110 ? 0.846 2.789 9.900 1.00 86.38 110 TRP A N 1
ATOM 870 C CA . TRP A 1 110 ? 0.894 1.390 9.528 1.00 86.38 110 TRP A CA 1
ATOM 871 C C . TRP A 1 110 ? 1.673 1.230 8.237 1.00 86.38 110 TRP A C 1
ATOM 873 O O . TRP A 1 110 ? 1.502 2.027 7.324 1.00 86.38 110 TRP A O 1
ATOM 883 N N . ALA A 1 111 ? 2.511 0.207 8.158 1.00 87.94 111 ALA A N 1
ATOM 884 C CA . ALA A 1 111 ? 3.052 -0.253 6.892 1.00 87.94 111 ALA A CA 1
ATOM 885 C C . ALA A 1 111 ? 2.041 -1.222 6.267 1.00 87.94 111 ALA A C 1
ATOM 887 O O . ALA A 1 111 ? 1.622 -2.181 6.919 1.00 87.94 111 ALA A O 1
ATOM 888 N N . LEU A 1 112 ? 1.637 -0.959 5.032 1.00 89.62 112 LEU A N 1
ATOM 889 C CA . LEU A 1 112 ? 0.813 -1.834 4.206 1.00 89.62 112 LEU A CA 1
ATOM 890 C C . LEU A 1 112 ? 1.726 -2.532 3.207 1.00 89.62 112 LEU A C 1
ATOM 892 O O . LEU A 1 112 ? 2.549 -1.861 2.596 1.00 89.62 112 LEU A O 1
ATOM 896 N N . ALA A 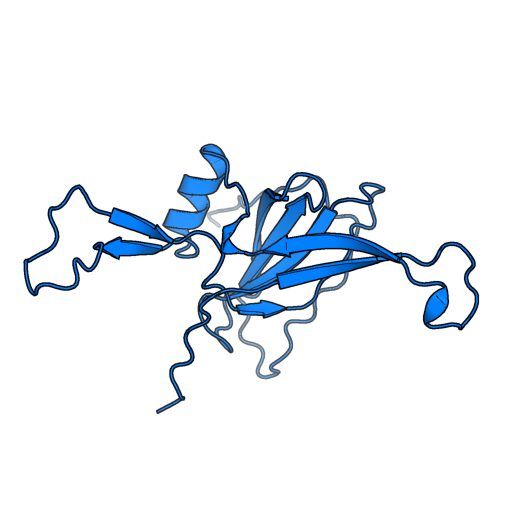1 113 ? 1.566 -3.838 3.027 1.00 91.56 113 ALA A N 1
ATOM 897 C CA . ALA A 1 113 ? 2.185 -4.573 1.932 1.00 91.56 113 ALA A CA 1
ATOM 898 C C . ALA A 1 113 ? 1.113 -4.934 0.907 1.00 91.56 113 ALA A C 1
ATOM 900 O O . ALA A 1 113 ? 0.115 -5.568 1.260 1.00 91.56 113 ALA A O 1
ATOM 901 N N . ILE A 1 114 ? 1.305 -4.508 -0.336 1.00 92.25 114 ILE A N 1
ATOM 902 C CA . ILE A 1 114 ? 0.307 -4.602 -1.399 1.00 92.25 114 ILE A CA 1
ATOM 903 C C . ILE A 1 114 ? 0.914 -5.347 -2.577 1.00 92.25 114 ILE A C 1
ATOM 905 O O . ILE A 1 114 ? 1.944 -4.932 -3.100 1.00 92.25 114 ILE A O 1
ATOM 909 N N . ASP A 1 115 ? 0.242 -6.406 -3.010 1.00 92.94 115 ASP A N 1
ATOM 910 C CA . ASP A 1 115 ? 0.455 -7.017 -4.317 1.00 92.94 115 ASP A CA 1
ATOM 911 C C . ASP A 1 115 ? -0.152 -6.096 -5.380 1.00 92.94 115 ASP A C 1
ATOM 913 O O . ASP A 1 115 ? -1.377 -5.942 -5.467 1.00 92.94 115 ASP A O 1
ATOM 917 N N . THR A 1 116 ? 0.703 -5.439 -6.159 1.00 92.50 116 THR A N 1
ATOM 918 C CA . THR A 1 116 ? 0.288 -4.479 -7.183 1.00 92.50 116 THR A CA 1
ATOM 919 C C . THR A 1 116 ? -0.275 -5.157 -8.425 1.00 92.50 116 THR A C 1
ATOM 921 O O . THR A 1 116 ? -1.142 -4.579 -9.081 1.00 92.50 116 THR A O 1
ATOM 924 N N . ARG A 1 117 ? 0.121 -6.404 -8.707 1.00 91.62 117 ARG A N 1
ATOM 925 C CA . ARG A 1 117 ? -0.397 -7.194 -9.830 1.00 91.62 117 ARG A CA 1
ATOM 926 C C . ARG A 1 117 ? -1.837 -7.631 -9.585 1.00 91.62 117 ARG A C 1
ATOM 928 O O . ARG A 1 117 ? -2.663 -7.555 -10.492 1.00 91.62 117 ARG A O 1
ATOM 935 N N . ASN A 1 118 ? -2.143 -8.088 -8.371 1.00 91.75 118 ASN A N 1
ATOM 936 C CA . ASN A 1 118 ? -3.470 -8.603 -8.013 1.00 91.75 118 ASN A CA 1
ATOM 937 C C . ASN A 1 118 ? -4.360 -7.572 -7.300 1.00 91.75 118 ASN A C 1
ATOM 939 O O . ASN A 1 118 ? -5.552 -7.827 -7.081 1.00 91.75 118 ASN A O 1
ATOM 943 N N . SER A 1 119 ? -3.808 -6.395 -6.974 1.00 92.44 119 SER A N 1
ATOM 944 C CA . SER A 1 119 ? -4.462 -5.374 -6.145 1.00 92.44 119 SER A CA 1
ATOM 945 C C . SER A 1 119 ? -4.969 -5.977 -4.835 1.00 92.44 119 SER A C 1
ATOM 947 O O . SER A 1 119 ? -6.152 -5.889 -4.502 1.00 92.44 119 SER A O 1
ATOM 949 N N . GLU A 1 120 ? -4.081 -6.654 -4.111 1.00 92.31 120 GLU A N 1
ATOM 950 C CA . GLU A 1 120 ? -4.407 -7.378 -2.881 1.00 92.31 120 GLU A CA 1
ATOM 951 C C . GLU A 1 120 ? -3.533 -6.910 -1.720 1.00 92.31 120 GLU A C 1
ATOM 953 O O . GLU A 1 120 ? -2.328 -6.704 -1.856 1.00 92.31 120 GLU A O 1
ATOM 958 N N . LEU A 1 121 ? -4.144 -6.741 -0.549 1.00 91.38 121 LEU A N 1
ATOM 959 C CA . LEU A 1 121 ? -3.412 -6.466 0.675 1.00 91.38 121 LEU A CA 1
ATOM 960 C C . LEU A 1 121 ? -2.833 -7.768 1.236 1.00 91.38 121 LEU A C 1
ATOM 962 O O . LEU A 1 121 ? -3.564 -8.607 1.761 1.00 91.38 121 LEU A O 1
ATOM 966 N N . LEU A 1 122 ? -1.509 -7.887 1.196 1.00 89.56 122 LEU A N 1
ATOM 967 C CA . LEU A 1 122 ? -0.779 -9.054 1.686 1.00 89.56 122 LEU A CA 1
ATOM 968 C C . LEU A 1 122 ? -0.549 -9.016 3.198 1.00 89.56 122 LEU A C 1
ATOM 970 O O . LEU A 1 122 ? -0.468 -10.058 3.847 1.00 89.56 122 LEU A O 1
ATOM 974 N N . GLY A 1 123 ? -0.427 -7.820 3.774 1.00 86.81 123 GLY A N 1
ATOM 975 C CA . GLY A 1 123 ? -0.143 -7.676 5.195 1.00 86.81 123 GLY A CA 1
ATOM 976 C C . GLY A 1 123 ? -0.153 -6.239 5.688 1.00 86.81 123 GLY A C 1
ATOM 977 O O . GLY A 1 123 ? -0.085 -5.282 4.916 1.00 86.81 123 GLY A O 1
ATOM 978 N N . VAL A 1 124 ? -0.238 -6.099 7.009 1.00 85.94 124 VAL A N 1
ATOM 979 C CA . VAL A 1 124 ? -0.262 -4.811 7.706 1.00 85.94 124 VAL A CA 1
ATOM 980 C C . VAL A 1 124 ? 0.630 -4.909 8.925 1.00 85.94 124 VAL A C 1
ATOM 982 O O . VAL A 1 124 ? 0.564 -5.895 9.650 1.00 85.94 124 VAL A O 1
ATOM 985 N N . ALA A 1 125 ? 1.430 -3.882 9.196 1.00 84.94 125 ALA A N 1
ATOM 986 C CA . ALA A 1 125 ? 2.207 -3.763 10.421 1.00 84.94 125 ALA A CA 1
ATOM 987 C C . ALA A 1 125 ? 1.976 -2.408 11.086 1.00 84.94 125 ALA A C 1
ATOM 989 O O . ALA A 1 125 ? 2.016 -1.385 10.416 1.00 84.94 125 ALA A O 1
ATOM 990 N N . GLU A 1 126 ? 1.730 -2.381 12.400 1.00 82.56 126 GLU A N 1
ATOM 991 C CA . GLU A 1 126 ? 1.703 -1.108 13.131 1.00 82.56 126 GLU A CA 1
ATOM 992 C C . GLU A 1 126 ? 3.129 -0.559 13.230 1.00 82.56 126 GLU A C 1
ATOM 994 O O . GLU A 1 126 ? 4.070 -1.308 13.496 1.00 82.56 126 GLU A O 1
ATOM 999 N N . PHE A 1 127 ? 3.282 0.742 13.005 1.00 74.94 127 PHE A N 1
ATOM 1000 C CA . PHE A 1 127 ? 4.573 1.410 12.950 1.00 74.94 127 PHE A CA 1
ATOM 1001 C C . PHE A 1 127 ? 4.497 2.816 13.565 1.00 74.94 127 PHE A C 1
ATOM 1003 O O . PHE A 1 127 ? 3.475 3.498 13.488 1.00 74.94 127 PHE A O 1
ATOM 1010 N N . GLY A 1 128 ? 5.595 3.280 14.169 1.00 63.84 128 GLY A N 1
ATOM 1011 C CA . GLY A 1 128 ? 5.711 4.664 14.645 1.00 63.84 128 GLY A CA 1
ATOM 1012 C C . GLY A 1 128 ? 4.877 5.008 15.888 1.00 63.84 128 GLY A C 1
ATOM 1013 O O . GLY A 1 128 ? 4.120 5.974 15.887 1.00 63.84 128 GLY A O 1
ATOM 1014 N N . THR A 1 129 ? 5.026 4.270 16.989 1.00 54.16 129 THR A N 1
ATOM 1015 C CA . THR A 1 129 ? 4.420 4.648 18.285 1.00 54.16 129 THR A CA 1
ATOM 1016 C C . THR A 1 129 ? 5.248 5.672 19.073 1.00 54.16 129 THR A C 1
ATOM 1018 O O . THR A 1 129 ? 4.771 6.219 20.070 1.00 54.16 129 THR A O 1
ATOM 1021 N N . GLU A 1 130 ? 6.484 5.951 18.650 1.00 53.12 130 GLU A N 1
ATOM 1022 C CA . GLU A 1 130 ? 7.402 6.832 19.372 1.00 53.12 130 GLU A CA 1
ATOM 1023 C C . GLU A 1 130 ? 7.177 8.309 19.026 1.00 53.12 130 GLU A C 1
ATOM 1025 O O . GLU A 1 130 ? 7.264 8.743 17.878 1.00 53.12 130 GLU A O 1
ATOM 1030 N N . ARG A 1 131 ? 6.894 9.112 20.057 1.00 48.06 131 ARG A N 1
ATOM 1031 C CA . ARG A 1 131 ? 6.747 10.569 19.956 1.00 48.06 131 ARG A CA 1
ATOM 1032 C C . ARG A 1 131 ? 8.123 11.244 19.927 1.00 48.06 131 ARG A C 1
ATOM 1034 O O . ARG A 1 131 ? 8.542 11.841 20.916 1.00 48.06 131 ARG A O 1
ATOM 1041 N N . GLY A 1 132 ? 8.822 11.157 18.800 1.00 46.12 132 GLY A N 1
ATOM 1042 C CA . GLY A 1 132 ? 9.930 12.065 18.493 1.00 46.12 132 GLY A CA 1
ATOM 1043 C C . GLY A 1 132 ? 9.391 13.451 18.124 1.00 46.12 132 GLY A C 1
ATOM 1044 O O . GLY A 1 132 ? 8.362 13.556 17.465 1.00 46.12 132 GLY A O 1
ATOM 1045 N N . ARG A 1 133 ? 10.054 14.530 18.561 1.00 44.62 133 ARG A N 1
ATOM 1046 C CA . ARG A 1 133 ? 9.680 15.917 18.198 1.00 44.62 133 ARG A CA 1
ATOM 1047 C C . ARG A 1 133 ? 9.922 16.248 16.718 1.00 44.62 133 ARG A C 1
ATOM 1049 O O . ARG A 1 133 ? 9.488 17.310 16.284 1.00 44.62 133 ARG A O 1
ATOM 1056 N N . ASP A 1 134 ? 10.569 15.355 15.975 1.00 44.16 134 ASP A N 1
ATOM 1057 C CA . ASP A 1 134 ? 10.804 15.489 14.542 1.00 44.16 134 ASP A CA 1
ATOM 1058 C C . ASP A 1 134 ? 9.788 14.675 13.738 1.00 44.16 134 ASP A C 1
ATOM 1060 O O . ASP A 1 134 ? 9.534 13.500 13.988 1.00 44.16 134 ASP A O 1
ATOM 1064 N N . VAL A 1 135 ? 9.190 15.356 12.767 1.00 46.75 135 VAL A N 1
ATOM 1065 C CA . VAL A 1 135 ? 7.987 14.980 12.008 1.00 46.75 135 VAL A CA 1
ATOM 1066 C C . VAL A 1 135 ? 8.208 13.822 11.018 1.00 46.75 135 VAL A C 1
ATOM 1068 O O . VAL A 1 135 ? 7.259 13.372 10.383 1.00 46.75 135 VAL A O 1
ATOM 1071 N N . SER A 1 136 ? 9.414 13.270 10.906 1.00 49.69 136 SER A N 1
ATOM 1072 C CA . SER A 1 136 ? 9.709 12.163 9.993 1.00 49.69 136 SER A CA 1
ATOM 1073 C C . SER A 1 136 ? 10.017 10.884 10.764 1.00 49.69 136 SER A C 1
ATOM 1075 O O . SER A 1 136 ? 11.145 10.666 11.216 1.00 49.69 136 SER A O 1
ATOM 1077 N N . VAL A 1 137 ? 9.027 9.997 10.882 1.00 52.19 137 VAL A N 1
ATOM 1078 C CA . VAL A 1 137 ? 9.315 8.594 11.195 1.00 52.19 137 VAL A CA 1
ATOM 1079 C C . VAL A 1 137 ? 10.156 8.067 10.032 1.00 52.19 137 VAL A C 1
ATOM 1081 O O . VAL A 1 137 ? 9.653 7.938 8.927 1.00 52.19 137 VAL A O 1
ATOM 1084 N N . THR A 1 138 ? 11.452 7.847 10.250 1.00 47.34 138 THR A N 1
ATOM 1085 C CA . THR A 1 138 ? 12.369 7.415 9.187 1.00 47.34 138 THR A CA 1
ATOM 1086 C C . THR A 1 138 ? 12.427 5.891 9.194 1.00 47.34 138 THR A C 1
ATOM 1088 O O . THR A 1 138 ? 13.070 5.305 10.065 1.00 47.34 138 THR A O 1
ATOM 1091 N N . TYR A 1 139 ? 11.738 5.237 8.259 1.00 52.06 139 TYR A N 1
ATOM 1092 C CA . TYR A 1 139 ? 11.897 3.801 8.027 1.00 52.06 139 TYR A CA 1
ATOM 1093 C C . TYR A 1 139 ? 13.115 3.557 7.129 1.00 52.06 139 TYR A C 1
ATOM 1095 O O . TYR A 1 139 ? 13.340 4.274 6.154 1.00 52.06 139 TYR A O 1
ATOM 1103 N N . ARG A 1 140 ? 13.930 2.554 7.469 1.00 53.47 140 ARG A N 1
ATOM 1104 C CA . ARG A 1 140 ? 14.978 2.044 6.582 1.00 53.47 140 ARG A CA 1
ATOM 1105 C C . ARG A 1 140 ? 14.51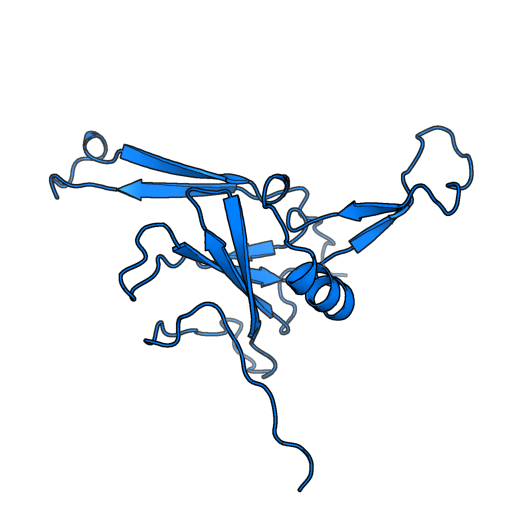9 0.685 6.064 1.00 53.47 140 ARG A C 1
ATOM 1107 O O . ARG A 1 140 ? 14.308 -0.193 6.904 1.00 53.47 140 ARG A O 1
ATOM 1114 N N . PRO A 1 141 ? 14.400 0.501 4.738 1.00 50.22 141 PRO A N 1
ATOM 1115 C CA . PRO A 1 141 ? 14.210 -0.818 4.158 1.00 50.22 141 PRO A CA 1
ATOM 1116 C C . PRO A 1 141 ? 15.294 -1.749 4.706 1.00 50.22 141 PRO A C 1
ATOM 1118 O O . PRO A 1 141 ? 16.488 -1.456 4.637 1.00 50.22 141 PRO A O 1
ATOM 1121 N N . SER A 1 142 ? 14.870 -2.826 5.349 1.00 50.94 142 SER A N 1
ATOM 1122 C CA . SER A 1 142 ? 15.730 -3.949 5.718 1.00 50.94 142 SER A CA 1
ATOM 1123 C C . SER A 1 142 ? 15.019 -5.215 5.257 1.00 50.94 142 SER A C 1
ATOM 1125 O O . SER A 1 142 ? 13.814 -5.157 5.024 1.00 50.94 142 SER A O 1
ATOM 1127 N N . THR A 1 143 ? 15.736 -6.332 5.141 1.00 54.06 143 THR A N 1
ATOM 1128 C CA . THR A 1 143 ? 15.267 -7.686 4.761 1.00 54.06 143 THR A CA 1
ATOM 1129 C C . THR A 1 143 ? 14.228 -8.292 5.734 1.00 54.06 143 THR A C 1
ATOM 1131 O O . THR A 1 143 ? 14.310 -9.455 6.126 1.00 54.06 143 THR A O 1
ATOM 1134 N N . ILE A 1 144 ? 13.276 -7.491 6.218 1.00 54.34 144 ILE A N 1
ATOM 1135 C CA . ILE A 1 144 ? 12.082 -7.912 6.944 1.00 54.34 144 ILE A CA 1
ATOM 1136 C C . ILE A 1 144 ? 10.939 -7.928 5.929 1.00 54.34 144 ILE A C 1
ATOM 1138 O O . ILE A 1 144 ? 10.110 -7.021 5.890 1.00 54.34 144 ILE A O 1
ATOM 1142 N N . SER A 1 145 ? 10.860 -8.987 5.132 1.00 54.31 145 SER A N 1
ATOM 1143 C CA . SER A 1 145 ? 9.624 -9.345 4.455 1.00 54.31 145 SER A CA 1
ATOM 1144 C C . SER A 1 145 ? 9.413 -10.853 4.364 1.00 54.31 145 SER A C 1
ATOM 1146 O O . SER A 1 145 ? 10.298 -11.662 4.107 1.00 54.31 145 SER A O 1
ATOM 1148 N N . ARG A 1 146 ? 8.166 -11.200 4.662 1.00 63.28 146 ARG A N 1
ATOM 1149 C CA . ARG A 1 146 ? 7.299 -12.204 4.026 1.00 63.28 146 ARG A CA 1
ATOM 1150 C C . ARG A 1 146 ? 5.877 -11.911 4.521 1.00 63.28 146 ARG A C 1
ATOM 1152 O O . ARG A 1 146 ? 5.177 -12.769 5.045 1.00 63.28 146 ARG A O 1
ATOM 1159 N N . TYR A 1 147 ? 5.553 -10.613 4.434 1.00 61.44 147 TYR A N 1
ATOM 1160 C CA . TYR A 1 147 ? 4.262 -9.946 4.672 1.00 61.44 147 TYR A CA 1
ATOM 1161 C C . TYR A 1 147 ? 3.701 -9.928 6.096 1.00 61.44 147 TYR A C 1
ATOM 1163 O O . TYR A 1 147 ? 2.507 -9.718 6.294 1.00 61.44 147 TYR A O 1
ATOM 1171 N N . MET A 1 148 ? 4.549 -10.124 7.111 1.00 54.97 148 MET A N 1
ATOM 1172 C CA . MET A 1 148 ? 4.059 -10.569 8.419 1.00 54.97 148 MET A CA 1
ATOM 1173 C C . MET A 1 148 ? 4.785 -10.044 9.663 1.00 54.97 148 MET A C 1
ATOM 1175 O O . MET A 1 148 ? 5.948 -9.644 9.629 1.00 54.97 148 MET A O 1
ATOM 1179 N N . LYS A 1 149 ? 4.047 -10.139 10.785 1.00 51.81 149 LYS A N 1
ATOM 1180 C CA . LYS A 1 149 ? 4.406 -9.755 12.165 1.00 51.81 149 LYS A CA 1
ATOM 1181 C C . LYS A 1 149 ? 4.990 -10.924 12.987 1.00 51.81 149 LYS A C 1
ATOM 1183 O O . LYS A 1 149 ? 4.656 -12.077 12.730 1.00 51.81 149 LYS A O 1
ATOM 1188 N N . PRO A 1 150 ? 5.709 -10.639 14.094 1.00 45.03 150 PRO A N 1
ATOM 1189 C CA . PRO A 1 150 ? 5.091 -10.985 15.379 1.00 45.03 150 PRO A CA 1
ATOM 1190 C C . PRO A 1 150 ? 5.217 -9.870 16.424 1.00 45.03 150 PRO A C 1
ATOM 1192 O O . PRO A 1 150 ? 6.285 -9.302 16.629 1.00 45.03 150 PRO A O 1
ATOM 1195 N N . ALA A 1 151 ? 4.138 -9.621 17.163 1.00 51.56 151 ALA A N 1
ATOM 1196 C CA . ALA A 1 151 ? 4.211 -8.941 18.449 1.00 51.56 151 ALA A CA 1
ATOM 1197 C C . ALA A 1 151 ? 3.805 -9.933 19.538 1.00 51.56 151 ALA A C 1
ATOM 1199 O O . ALA A 1 151 ? 2.615 -10.144 19.739 1.00 51.56 151 ALA A O 1
ATOM 1200 N N . VAL A 1 152 ? 4.774 -10.523 20.245 1.00 51.41 152 VAL A N 1
ATOM 1201 C CA . VAL A 1 152 ? 4.541 -11.032 21.605 1.00 51.41 152 VAL A CA 1
ATOM 1202 C C . VAL A 1 152 ? 5.806 -10.863 22.446 1.00 51.41 152 VAL A C 1
ATOM 1204 O O . VAL A 1 152 ? 6.770 -11.604 22.288 1.00 51.41 152 VAL A O 1
ATOM 1207 N N . ALA A 1 153 ? 5.747 -9.936 23.400 1.00 33.44 153 ALA A N 1
ATOM 1208 C CA . ALA A 1 153 ? 6.217 -10.169 24.760 1.00 33.44 153 ALA A CA 1
ATOM 1209 C C . ALA A 1 153 ? 5.436 -9.245 25.705 1.00 33.44 153 ALA A C 1
ATOM 1211 O O . ALA A 1 153 ? 5.619 -8.032 25.718 1.00 33.44 153 ALA A O 1
ATOM 1212 N N . GLY A 1 154 ? 4.554 -9.838 26.498 1.00 39.53 154 GLY A N 1
ATOM 1213 C CA . GLY A 1 154 ? 4.202 -9.325 27.816 1.00 39.53 154 GLY A CA 1
ATOM 1214 C C . GLY A 1 154 ? 4.194 -10.503 28.796 1.00 39.53 154 GLY A C 1
ATOM 1215 O O . GLY A 1 154 ? 4.141 -11.645 28.334 1.00 39.53 154 GLY A O 1
ATOM 1216 N N . PRO A 1 155 ? 4.182 -10.283 30.120 1.00 39.09 155 PRO A N 1
ATOM 1217 C CA . PRO A 1 155 ? 4.603 -9.108 30.883 1.00 39.09 155 PRO A CA 1
ATOM 1218 C C . PRO A 1 155 ? 5.931 -9.372 31.636 1.00 39.09 155 PRO A C 1
ATOM 1220 O O . PRO A 1 155 ? 6.252 -10.517 31.956 1.00 39.09 155 PRO A O 1
ATOM 1223 N N . GLY A 1 156 ? 6.680 -8.313 31.951 1.00 36.66 156 GLY A N 1
ATOM 1224 C CA . GLY A 1 156 ? 7.802 -8.326 32.895 1.00 36.66 156 GLY A CA 1
ATOM 1225 C C . GLY A 1 156 ? 7.701 -7.130 33.823 1.00 36.66 156 GLY A C 1
ATOM 1226 O O . GLY A 1 156 ? 7.471 -6.027 33.281 1.00 36.66 156 GLY A O 1
#

Foldseek 3Di:
DPDDDWQQKDKDWDWDAPVPDPDPVRIDTDFMAIQQQADEDPVVVVVCVVVVQKDFDQDPPVPPDDGDPPRTDTRGNGRWDWDDWDADPQPLRQKTWIWTDNGPQDQWIKIWIARRVVSYTLAIGIDGPDDDVDSDPDDDDDPPDPRDDDDDDDDD

Radius of gyration: 18.09 Å; chains: 1; bounding box: 52×37×56 Å